Protein AF-A0A5C5V5D3-F1 (afdb_monomer_lite)

Foldseek 3Di:
DPPPDPDPLLVVLVVLLCVQQLVLLCCLLLVCVVPNPDHSVVSLVSLLVSLLVSQCSNVVDNPLSSVLRNQLNNLLNVQSNVVSVVCCVPVVDPDDDPCVSVVSSVVRSVVSVVSSVPDDPVVPPPPD

Secondary structure (DSSP, 8-state):
-------HHHHHHHHHHHHHHHHHHHHHTTSSGGG--S-HHHHHHHHHHHHHHHHHHHH--HHHHHHHHHHHHHHHHHHHHHHHHHHHHHH------THHHHHHHHHHTHHHHHHHHHS-GGGGSTT-

Structure (mmCIF, N/CA/C/O backbone):
data_AF-A0A5C5V5D3-F1
#
_entry.id   AF-A0A5C5V5D3-F1
#
loop_
_atom_site.group_PDB
_atom_site.id
_atom_site.type_symbol
_atom_site.label_atom_id
_atom_site.label_alt_id
_atom_site.label_comp_id
_atom_site.label_asym_id
_atom_site.label_entity_id
_atom_site.label_seq_id
_atom_site.pdbx_PDB_ins_code
_atom_site.Cartn_x
_atom_site.Cartn_y
_atom_site.Cartn_z
_atom_site.occupancy
_atom_site.B_iso_or_equiv
_atom_site.auth_seq_id
_atom_site.auth_comp_id
_atom_site.auth_asym_id
_atom_site.auth_atom_id
_atom_site.pdbx_PDB_model_num
ATOM 1 N N . MET A 1 1 ? 24.678 -21.054 -12.911 1.00 38.56 1 MET A N 1
ATOM 2 C CA . MET A 1 1 ? 25.001 -20.114 -11.819 1.00 38.56 1 MET A CA 1
ATOM 3 C C . MET A 1 1 ? 23.706 -19.443 -11.410 1.00 38.56 1 MET A C 1
ATOM 5 O O . MET A 1 1 ? 23.205 -18.606 -12.149 1.00 38.56 1 MET A O 1
ATOM 9 N N . VAL A 1 2 ? 23.106 -19.919 -10.319 1.00 40.12 2 VAL A N 1
ATOM 10 C CA . VAL A 1 2 ? 21.921 -19.305 -9.713 1.00 40.12 2 VAL A CA 1
ATOM 11 C C . VAL A 1 2 ? 22.362 -17.926 -9.237 1.00 40.12 2 VAL A C 1
ATOM 13 O O . VAL A 1 2 ? 23.299 -17.811 -8.453 1.00 40.12 2 VAL A O 1
ATOM 16 N N . SER A 1 3 ? 21.787 -16.871 -9.807 1.00 41.88 3 SER A N 1
ATOM 17 C CA . SER A 1 3 ? 22.009 -15.525 -9.296 1.00 41.88 3 SER A CA 1
ATOM 18 C C . SER A 1 3 ? 21.228 -15.415 -7.987 1.00 41.88 3 SER A C 1
ATOM 20 O O . SER A 1 3 ? 20.065 -15.030 -7.989 1.00 41.88 3 SER A O 1
ATOM 22 N N . ASP A 1 4 ? 21.876 -15.768 -6.875 1.00 49.34 4 ASP A N 1
ATOM 23 C CA . ASP A 1 4 ? 21.409 -15.571 -5.488 1.00 49.34 4 ASP A CA 1
ATOM 24 C C . ASP A 1 4 ? 21.337 -14.079 -5.088 1.00 49.34 4 ASP A C 1
ATOM 26 O O . ASP A 1 4 ? 21.477 -13.695 -3.927 1.00 49.34 4 ASP A O 1
ATOM 30 N N . GLY A 1 5 ? 21.151 -13.188 -6.056 1.00 45.94 5 GLY A N 1
ATOM 31 C CA . GLY A 1 5 ? 21.226 -11.753 -5.869 1.00 45.94 5 GLY A CA 1
ATOM 32 C C . GLY A 1 5 ? 19.922 -11.106 -6.268 1.00 45.94 5 GLY A C 1
ATOM 33 O O . GLY A 1 5 ? 19.819 -10.583 -7.373 1.00 45.94 5 GLY A O 1
ATOM 34 N N . GLU A 1 6 ? 18.953 -11.072 -5.355 1.00 52.56 6 GLU A N 1
ATOM 35 C CA . GLU A 1 6 ? 17.963 -9.995 -5.372 1.00 52.56 6 GLU A CA 1
ATOM 36 C C . GLU A 1 6 ? 18.724 -8.684 -5.621 1.00 52.56 6 GLU A C 1
ATOM 38 O O . GLU A 1 6 ? 19.627 -8.315 -4.854 1.00 52.56 6 GLU A O 1
ATOM 43 N N . SER A 1 7 ? 18.421 -8.021 -6.737 1.00 68.06 7 SER A N 1
ATOM 44 C CA . SER A 1 7 ? 19.083 -6.776 -7.115 1.00 68.06 7 SER A CA 1
ATOM 45 C C . SER A 1 7 ? 18.937 -5.790 -5.953 1.00 68.06 7 SER A C 1
ATOM 47 O O . SER 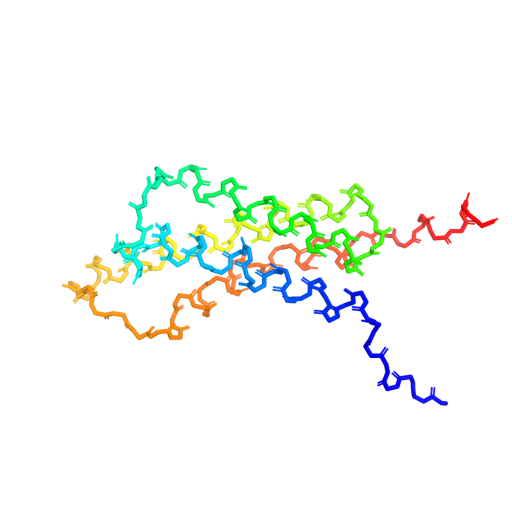A 1 7 ? 17.869 -5.700 -5.345 1.00 68.06 7 SER A O 1
ATOM 49 N N . ARG A 1 8 ? 19.984 -5.018 -5.626 1.00 73.44 8 ARG A N 1
ATOM 50 C CA . ARG A 1 8 ? 19.901 -3.981 -4.574 1.00 73.44 8 ARG A CA 1
ATOM 51 C C . ARG A 1 8 ? 18.682 -3.066 -4.771 1.00 73.44 8 ARG A C 1
ATOM 53 O O . ARG A 1 8 ? 18.094 -2.630 -3.786 1.00 73.44 8 ARG A O 1
ATOM 60 N N . GLY A 1 9 ? 18.271 -2.842 -6.024 1.00 69.56 9 GLY A N 1
ATOM 61 C CA . GLY A 1 9 ? 17.057 -2.102 -6.372 1.00 69.56 9 GLY A CA 1
ATOM 62 C C . GLY A 1 9 ? 15.756 -2.802 -5.961 1.00 69.56 9 GLY A C 1
ATOM 63 O O . GLY A 1 9 ? 14.842 -2.132 -5.498 1.00 69.56 9 GLY A O 1
ATOM 64 N N . GLN A 1 10 ? 15.677 -4.135 -6.034 1.00 74.69 10 GLN A N 1
ATOM 65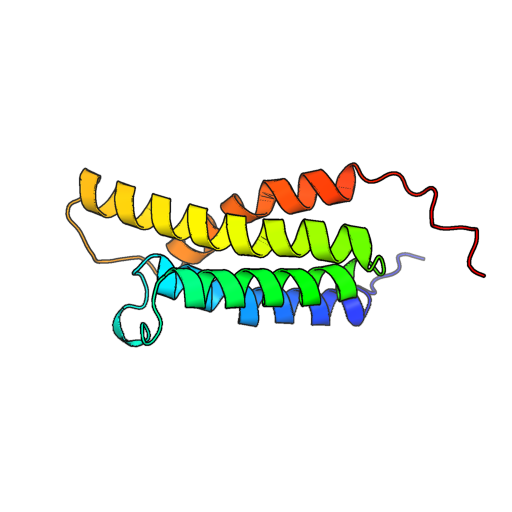 C CA . GLN A 1 10 ? 14.503 -4.898 -5.585 1.00 74.69 10 GLN A CA 1
ATOM 66 C C . GLN A 1 10 ? 14.328 -4.808 -4.068 1.00 74.69 10 GLN A C 1
ATOM 68 O O . GLN A 1 10 ? 13.244 -4.468 -3.598 1.00 74.69 10 GLN A O 1
ATOM 73 N N . LYS A 1 11 ? 15.414 -5.004 -3.307 1.00 79.38 11 LYS A N 1
ATOM 74 C CA . LYS A 1 11 ? 15.396 -4.867 -1.841 1.00 79.38 11 LYS A CA 1
ATOM 75 C C . LYS A 1 11 ? 15.019 -3.451 -1.415 1.00 79.38 11 LYS A C 1
ATOM 77 O O . LYS A 1 11 ? 14.164 -3.266 -0.555 1.00 79.38 11 LYS A O 1
ATOM 82 N N . PHE A 1 12 ? 15.633 -2.447 -2.038 1.00 81.50 12 PHE A N 1
ATOM 83 C CA . PHE A 1 12 ? 15.368 -1.048 -1.714 1.00 81.50 12 PHE A CA 1
ATOM 84 C C . PHE A 1 12 ? 13.939 -0.633 -2.083 1.00 81.50 12 PHE A C 1
ATOM 86 O O . PHE A 1 12 ? 13.248 -0.012 -1.280 1.00 81.50 12 PHE A O 1
ATOM 93 N N . GLY A 1 13 ? 13.457 -1.039 -3.258 1.00 77.81 13 GLY A N 1
ATOM 94 C CA . GLY A 1 13 ? 12.084 -0.794 -3.681 1.00 77.81 13 GLY A CA 1
ATOM 95 C C . GLY A 1 13 ? 11.057 -1.475 -2.773 1.00 77.81 13 GLY A C 1
ATOM 96 O O . GLY A 1 13 ? 10.073 -0.841 -2.394 1.00 77.81 13 GLY A O 1
ATOM 97 N N . ALA A 1 14 ? 11.303 -2.714 -2.340 1.00 79.69 14 ALA A N 1
ATOM 98 C CA . ALA A 1 14 ? 10.439 -3.407 -1.382 1.00 79.69 14 ALA A CA 1
ATOM 99 C C . ALA A 1 14 ? 10.377 -2.679 -0.029 1.00 79.69 14 ALA A C 1
ATOM 101 O O . ALA A 1 14 ? 9.292 -2.485 0.517 1.00 79.69 14 ALA A O 1
ATOM 102 N N . ILE A 1 15 ? 11.518 -2.199 0.478 1.00 85.25 15 ILE A N 1
ATOM 103 C CA . ILE A 1 15 ? 11.572 -1.393 1.707 1.00 85.25 15 ILE A CA 1
ATOM 104 C C . ILE A 1 15 ? 10.746 -0.110 1.551 1.00 85.25 15 ILE A C 1
ATOM 106 O O . ILE A 1 15 ? 9.972 0.229 2.445 1.00 85.25 15 ILE A O 1
ATOM 110 N N . ILE A 1 16 ? 10.855 0.576 0.410 1.00 84.38 16 ILE A N 1
ATOM 111 C CA . ILE A 1 16 ? 10.054 1.775 0.126 1.00 84.38 16 ILE A CA 1
ATOM 112 C C . ILE A 1 16 ? 8.559 1.446 0.119 1.00 84.38 16 ILE A C 1
ATOM 114 O O . ILE A 1 16 ? 7.788 2.189 0.720 1.00 84.38 16 ILE A O 1
ATOM 118 N N . ALA A 1 17 ? 8.139 0.339 -0.503 1.00 83.69 17 ALA A N 1
ATOM 119 C CA . ALA A 1 17 ? 6.735 -0.077 -0.473 1.00 83.69 17 ALA A CA 1
ATOM 120 C C . ALA A 1 17 ? 6.259 -0.303 0.966 1.00 83.69 17 ALA A C 1
ATOM 122 O O . ALA A 1 17 ? 5.215 0.209 1.362 1.00 83.69 17 ALA A O 1
ATOM 123 N N . VAL A 1 18 ? 7.042 -1.013 1.780 1.00 84.56 18 VAL A N 1
ATOM 124 C CA . VAL A 1 18 ? 6.682 -1.264 3.180 1.00 84.56 18 VAL A CA 1
ATOM 125 C C . VAL A 1 18 ? 6.593 0.043 3.968 1.00 84.56 18 VAL A C 1
ATOM 127 O O . VAL A 1 18 ? 5.632 0.234 4.696 1.00 84.56 18 VAL A O 1
ATOM 130 N N . ILE A 1 19 ? 7.532 0.976 3.820 1.00 87.88 19 ILE A N 1
ATOM 131 C CA . ILE A 1 19 ? 7.553 2.201 4.639 1.00 87.88 19 ILE A CA 1
ATOM 132 C C . ILE A 1 19 ? 6.542 3.246 4.154 1.00 87.88 19 ILE A C 1
ATOM 134 O O . ILE A 1 19 ? 5.938 3.937 4.971 1.00 87.88 19 ILE A O 1
ATOM 138 N N . LEU A 1 20 ? 6.356 3.390 2.842 1.00 89.81 20 LEU A N 1
ATOM 139 C CA . LEU A 1 20 ? 5.545 4.470 2.273 1.00 89.81 20 LEU A CA 1
ATOM 140 C C . LEU A 1 20 ? 4.131 4.049 1.884 1.00 89.81 20 LEU A C 1
ATOM 142 O O . LEU A 1 20 ? 3.321 4.922 1.593 1.00 89.81 20 LEU A O 1
ATOM 146 N N . VAL A 1 21 ? 3.812 2.753 1.873 1.00 89.50 21 VAL A N 1
ATOM 147 C CA . VAL A 1 21 ? 2.461 2.280 1.533 1.00 89.50 21 VAL A CA 1
ATOM 148 C C . VAL A 1 21 ? 1.743 1.716 2.745 1.00 89.50 21 VAL A C 1
ATOM 150 O O . VAL A 1 21 ? 0.581 2.048 2.975 1.00 89.50 21 VAL A O 1
ATOM 153 N N . PHE A 1 22 ? 2.424 0.899 3.551 1.00 89.31 22 PHE A N 1
ATOM 154 C CA . PHE A 1 22 ? 1.761 0.216 4.655 1.00 89.31 22 PHE A CA 1
ATOM 155 C C . PHE A 1 22 ? 1.319 1.162 5.791 1.00 89.31 22 PHE A C 1
ATOM 157 O O . PHE A 1 22 ? 0.141 1.110 6.145 1.00 89.31 22 PHE A O 1
ATOM 164 N N . PRO A 1 23 ? 2.161 2.066 6.337 1.00 90.88 23 PRO A N 1
ATOM 165 C CA . PRO A 1 23 ? 1.720 2.988 7.378 1.00 90.88 23 PRO A CA 1
ATOM 166 C C . PRO A 1 23 ? 0.559 3.887 6.932 1.00 90.88 23 PRO A C 1
ATOM 168 O O . PRO A 1 23 ? -0.429 3.941 7.663 1.00 90.88 23 PRO A O 1
ATOM 171 N N . PRO A 1 24 ? 0.573 4.516 5.739 1.00 91.19 24 PRO A N 1
ATOM 172 C CA . PRO A 1 24 ? -0.590 5.268 5.271 1.00 91.19 24 PRO A CA 1
ATOM 173 C C . PRO A 1 24 ? -1.857 4.419 5.124 1.00 91.19 24 PRO A C 1
ATOM 175 O O . PRO A 1 24 ? -2.929 4.882 5.503 1.00 91.19 24 PRO A O 1
ATOM 178 N N . ALA A 1 25 ? -1.757 3.174 4.640 1.00 90.50 25 ALA A N 1
ATOM 179 C CA . ALA A 1 25 ? -2.901 2.263 4.551 1.00 90.50 25 ALA A CA 1
ATOM 180 C C . ALA A 1 25 ? -3.459 1.885 5.932 1.00 90.50 25 ALA A C 1
ATOM 182 O O . ALA A 1 25 ? -4.672 1.912 6.137 1.00 90.50 25 ALA A O 1
ATOM 183 N N . ALA A 1 26 ? -2.588 1.606 6.903 1.00 90.31 26 ALA A N 1
ATOM 184 C CA . ALA A 1 26 ? -2.986 1.312 8.277 1.00 90.31 26 ALA A CA 1
ATOM 185 C C . ALA A 1 26 ? -3.620 2.531 8.975 1.00 90.31 26 ALA A C 1
ATOM 187 O O . ALA A 1 26 ? -4.609 2.390 9.695 1.00 90.31 26 ALA A O 1
ATOM 188 N N . ILE A 1 27 ? -3.091 3.737 8.752 1.00 90.25 27 ILE A N 1
ATOM 189 C CA . ILE A 1 27 ? -3.659 4.969 9.318 1.00 90.25 27 ILE A CA 1
ATOM 190 C C . ILE A 1 27 ? -5.016 5.270 8.673 1.00 90.25 27 ILE A C 1
ATOM 192 O O . ILE A 1 27 ? -6.003 5.453 9.385 1.00 90.25 27 ILE A O 1
ATOM 196 N N . ALA A 1 28 ? -5.092 5.252 7.339 1.00 87.44 28 ALA A N 1
ATOM 197 C CA . ALA A 1 28 ? -6.326 5.500 6.597 1.00 87.44 28 ALA A CA 1
ATOM 198 C C . ALA A 1 28 ? -7.419 4.473 6.919 1.00 87.44 28 ALA A C 1
ATOM 200 O O . ALA A 1 28 ? -8.591 4.834 7.000 1.00 87.44 28 ALA A O 1
ATOM 201 N N . GLY A 1 29 ? -7.039 3.212 7.141 1.00 84.94 29 GLY A N 1
ATOM 202 C CA . GLY A 1 29 ? -7.951 2.142 7.535 1.00 84.94 29 GLY A CA 1
ATOM 203 C C . GLY A 1 29 ? -8.408 2.182 8.997 1.00 84.94 29 GLY A C 1
ATOM 204 O O . GLY A 1 29 ? -9.209 1.342 9.395 1.00 84.94 29 GLY A O 1
ATOM 205 N N . GLY A 1 30 ? -7.926 3.141 9.795 1.00 84.75 30 GLY A N 1
ATOM 206 C CA . GLY A 1 30 ? -8.346 3.322 11.186 1.00 84.75 30 GLY A CA 1
ATOM 207 C C . GLY A 1 30 ? -7.643 2.410 12.197 1.00 84.75 30 GLY A C 1
ATOM 208 O O . GLY A 1 30 ? -8.069 2.348 13.346 1.00 84.75 30 GLY A O 1
ATOM 209 N N . PHE A 1 31 ? -6.559 1.734 11.805 1.00 85.19 31 PHE A N 1
ATOM 210 C CA . PHE A 1 31 ? -5.777 0.849 12.683 1.00 85.19 31 PHE A CA 1
ATOM 211 C C . PHE A 1 31 ? -4.806 1.620 13.581 1.00 85.19 31 PHE A C 1
ATOM 213 O O . PHE A 1 31 ? -4.442 1.147 14.655 1.00 85.19 31 PHE A O 1
ATOM 220 N N . LEU A 1 32 ? -4.378 2.806 13.136 1.00 86.69 32 LEU A N 1
ATOM 221 C CA . LEU A 1 32 ? -3.473 3.704 13.860 1.00 86.69 32 LEU A CA 1
ATOM 222 C C . LEU A 1 32 ? -4.097 5.105 14.003 1.00 86.69 32 LEU A C 1
ATOM 224 O O . LEU A 1 32 ? -3.544 6.082 13.491 1.00 86.69 32 LEU A O 1
ATOM 228 N N . PRO A 1 33 ? -5.259 5.231 14.671 1.00 82.62 33 PRO A N 1
ATOM 229 C CA . PRO A 1 33 ? -6.006 6.488 14.739 1.00 82.62 33 PRO A CA 1
ATOM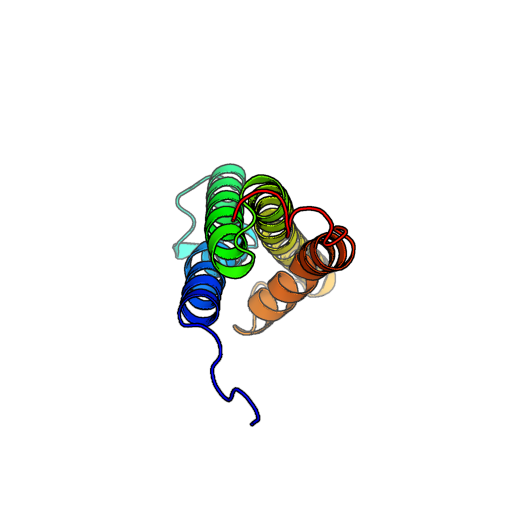 230 C C . PRO A 1 33 ? -5.217 7.617 15.417 1.00 82.62 33 PRO A C 1
ATOM 232 O O . PRO A 1 33 ? -5.363 8.776 15.041 1.00 82.62 33 PRO A O 1
ATOM 235 N N . GLN A 1 34 ? -4.323 7.293 16.354 1.00 86.94 34 GLN A N 1
ATOM 236 C CA . GLN A 1 34 ? -3.458 8.260 17.037 1.00 86.94 34 GLN A CA 1
ATOM 237 C C . GLN A 1 34 ? -2.434 8.946 16.115 1.00 86.94 34 GLN A C 1
ATOM 239 O O . GLN A 1 34 ? -1.901 9.991 16.473 1.00 86.94 34 GLN A O 1
ATOM 244 N N . LEU A 1 35 ? -2.152 8.370 14.941 1.00 87.88 35 LEU A N 1
ATOM 245 C CA . LEU A 1 35 ? -1.249 8.943 13.936 1.00 87.88 35 LEU A CA 1
ATOM 246 C C . LEU A 1 35 ? -2.009 9.655 12.805 1.00 87.88 35 LEU A C 1
ATOM 248 O O . LEU A 1 35 ? -1.389 10.160 11.869 1.00 87.88 35 LEU A O 1
ATOM 252 N N . ASN A 1 36 ? -3.344 9.696 12.864 1.00 90.12 36 ASN A N 1
ATOM 253 C CA . ASN A 1 36 ? -4.178 10.222 11.791 1.00 90.12 36 ASN A CA 1
ATOM 254 C C . ASN A 1 36 ? -4.253 11.759 11.808 1.00 90.12 36 ASN A C 1
ATOM 256 O O . ASN A 1 36 ? -5.206 12.349 12.308 1.00 90.12 36 ASN A O 1
ATOM 260 N N . VAL A 1 37 ? -3.227 12.403 11.249 1.00 92.88 37 VAL A N 1
ATOM 261 C CA . VAL A 1 37 ? -3.110 13.872 11.156 1.00 92.88 37 VAL A CA 1
ATOM 262 C C . VAL A 1 37 ? -3.567 14.457 9.813 1.00 92.88 37 VAL A C 1
ATOM 264 O O . VAL A 1 37 ? -3.664 15.674 9.674 1.00 92.88 37 VAL A O 1
ATOM 267 N N . LEU A 1 38 ? -3.841 13.614 8.815 1.00 92.00 38 LEU A N 1
ATOM 268 C CA . LEU A 1 38 ? -4.279 14.017 7.476 1.00 92.00 38 LEU A CA 1
ATOM 269 C C . LEU A 1 38 ? -5.676 13.458 7.174 1.00 92.00 38 LEU A C 1
ATOM 271 O O . LEU A 1 38 ? -6.039 12.404 7.692 1.00 92.00 38 LEU A O 1
ATOM 275 N N . PRO A 1 39 ? -6.463 14.104 6.295 1.00 92.00 39 PRO A N 1
ATOM 276 C CA . PRO A 1 39 ? -7.678 13.486 5.776 1.00 92.00 39 PRO A CA 1
ATOM 277 C C . PRO A 1 39 ? -7.343 12.200 5.006 1.00 92.00 39 PRO A C 1
ATOM 279 O O . PRO A 1 39 ? -6.232 12.046 4.495 1.00 92.00 39 PRO A O 1
ATOM 282 N N . PHE A 1 40 ? -8.328 11.310 4.849 1.00 90.38 40 PHE A N 1
ATOM 283 C CA . PHE A 1 40 ? -8.195 10.040 4.115 1.00 90.38 40 PHE A CA 1
ATOM 284 C C . PHE A 1 40 ? -7.457 10.195 2.772 1.00 90.38 40 PHE A C 1
ATOM 286 O O . PHE A 1 40 ? -6.510 9.466 2.484 1.00 90.38 40 PHE A O 1
ATOM 293 N N . TRP A 1 41 ? -7.837 11.208 1.987 1.00 93.31 41 TRP A N 1
ATOM 294 C CA . TRP A 1 41 ? -7.232 11.510 0.687 1.00 93.31 41 TRP A CA 1
ATOM 295 C C . TRP A 1 41 ? -5.739 11.860 0.762 1.00 93.31 41 TRP A C 1
ATOM 297 O O . TRP A 1 41 ? -4.999 11.567 -0.173 1.00 93.31 41 TRP A O 1
ATOM 307 N N . GLY A 1 42 ? -5.279 12.445 1.872 1.00 92.75 42 GLY A N 1
ATOM 308 C CA . GLY A 1 42 ? -3.865 12.742 2.100 1.00 92.75 42 GLY A CA 1
ATOM 309 C C . GLY A 1 42 ? -3.040 11.469 2.284 1.00 92.75 42 GLY A C 1
ATOM 310 O O . GLY A 1 42 ? -2.021 11.293 1.618 1.00 92.75 42 GLY A O 1
ATOM 311 N N . TRP A 1 43 ? -3.514 10.537 3.114 1.00 94.12 43 TRP A N 1
ATOM 312 C CA . TRP A 1 43 ? -2.866 9.231 3.285 1.00 94.12 43 TRP A CA 1
ATOM 313 C C . TRP A 1 43 ? -2.897 8.395 2.010 1.00 94.12 43 TRP A C 1
ATOM 315 O O . TRP A 1 43 ? -1.901 7.758 1.669 1.00 94.12 43 TRP A O 1
ATOM 325 N N . LEU A 1 44 ? -4.007 8.455 1.272 1.00 94.12 44 LEU A N 1
ATOM 326 C CA . LEU A 1 44 ? -4.121 7.808 -0.027 1.00 94.12 44 LEU A CA 1
ATOM 327 C C . LEU A 1 44 ? -3.067 8.329 -1.013 1.00 94.12 44 LEU A C 1
ATOM 329 O O . LEU A 1 44 ? -2.369 7.534 -1.640 1.00 94.12 44 LEU A O 1
ATOM 333 N N . ALA A 1 45 ? -2.908 9.651 -1.117 1.00 94.94 45 ALA A N 1
ATOM 334 C CA . ALA A 1 45 ? -1.909 10.254 -1.994 1.00 94.94 45 ALA A CA 1
ATOM 335 C C . ALA A 1 45 ? -0.481 9.824 -1.619 1.00 94.94 45 ALA A C 1
ATOM 337 O O . ALA A 1 45 ? 0.296 9.454 -2.501 1.00 94.94 45 ALA A O 1
ATOM 338 N N . ILE A 1 46 ? -0.147 9.801 -0.323 1.00 94.25 46 ILE A N 1
ATOM 339 C CA . ILE A 1 46 ? 1.167 9.341 0.159 1.00 94.25 46 ILE A CA 1
ATOM 340 C C . ILE A 1 46 ? 1.406 7.880 -0.239 1.00 94.25 46 ILE A C 1
ATOM 342 O O . ILE A 1 46 ? 2.457 7.572 -0.802 1.00 94.25 46 ILE A O 1
ATOM 346 N N . ALA A 1 47 ? 0.424 7.000 -0.021 1.00 94.75 47 ALA A N 1
ATOM 347 C CA . ALA A 1 47 ? 0.516 5.592 -0.402 1.00 94.75 47 ALA A CA 1
ATOM 348 C C . ALA A 1 47 ? 0.724 5.413 -1.912 1.00 94.75 47 ALA A C 1
ATOM 350 O O . ALA A 1 47 ? 1.562 4.622 -2.340 1.00 94.75 47 ALA A O 1
ATOM 351 N N . MET A 1 48 ? -0.020 6.158 -2.733 1.00 95.31 48 MET A N 1
ATOM 352 C CA . MET A 1 48 ? 0.076 6.103 -4.195 1.00 95.31 48 MET A CA 1
ATOM 353 C C . MET A 1 48 ? 1.441 6.583 -4.704 1.00 95.31 48 MET A C 1
ATOM 355 O O . MET A 1 48 ? 2.034 5.945 -5.580 1.00 95.31 48 MET A O 1
ATOM 359 N N . ILE A 1 49 ? 1.979 7.665 -4.135 1.00 94.31 49 ILE A N 1
ATOM 360 C CA . ILE A 1 49 ? 3.321 8.167 -4.466 1.00 94.31 49 ILE A CA 1
ATOM 361 C C . ILE A 1 49 ? 4.385 7.158 -4.023 1.00 94.31 49 ILE A C 1
ATOM 363 O O . ILE A 1 49 ? 5.265 6.806 -4.808 1.00 94.31 49 ILE A O 1
ATOM 367 N N . GLY A 1 50 ? 4.280 6.645 -2.795 1.00 93.25 50 GLY A N 1
ATOM 368 C CA . GLY A 1 50 ? 5.193 5.644 -2.249 1.00 93.25 50 GLY A CA 1
ATOM 369 C C . GLY A 1 50 ? 5.231 4.362 -3.077 1.00 93.25 50 GLY A C 1
ATOM 370 O O . GLY A 1 50 ? 6.309 3.873 -3.424 1.00 93.25 50 GLY A O 1
ATOM 371 N N . GLY A 1 51 ? 4.056 3.865 -3.465 1.00 92.25 51 GLY A N 1
ATOM 372 C CA . GLY A 1 51 ? 3.916 2.726 -4.364 1.00 92.25 51 GLY A CA 1
ATOM 373 C C . GLY A 1 51 ? 4.535 3.004 -5.733 1.00 92.25 51 GLY A C 1
ATOM 374 O O . GLY A 1 51 ? 5.293 2.178 -6.234 1.00 92.25 51 GLY A O 1
ATOM 375 N N . SER A 1 52 ? 4.296 4.186 -6.312 1.00 93.31 52 SER A N 1
ATOM 376 C CA . SER A 1 52 ? 4.892 4.605 -7.594 1.00 93.31 52 SER A CA 1
ATOM 377 C C . SER A 1 52 ? 6.414 4.596 -7.554 1.00 93.31 52 SER A C 1
ATOM 379 O O . SER A 1 52 ? 7.046 3.982 -8.410 1.00 93.31 52 SER A O 1
ATOM 381 N N . ILE A 1 53 ? 7.012 5.229 -6.542 1.00 91.81 53 ILE A N 1
ATOM 382 C CA . ILE A 1 53 ? 8.470 5.289 -6.387 1.00 91.81 53 ILE A CA 1
ATOM 383 C C . ILE A 1 53 ? 9.044 3.878 -6.229 1.00 91.81 53 ILE A C 1
ATOM 385 O O . ILE A 1 53 ? 9.993 3.519 -6.926 1.00 91.81 53 ILE A O 1
ATOM 389 N N . SER A 1 54 ? 8.447 3.066 -5.352 1.00 88.50 54 SER A N 1
ATOM 390 C CA . SER A 1 54 ? 8.864 1.681 -5.129 1.00 88.50 54 SER A CA 1
ATOM 391 C C . SER A 1 54 ? 8.873 0.882 -6.433 1.00 88.50 54 SER A C 1
ATOM 393 O O . SER A 1 54 ? 9.903 0.327 -6.821 1.00 88.50 54 SER A O 1
ATOM 395 N N . VAL A 1 55 ? 7.750 0.859 -7.148 1.00 88.19 55 VAL A N 1
ATOM 396 C CA . VAL A 1 55 ? 7.598 -0.007 -8.316 1.00 88.19 55 VAL A CA 1
ATOM 397 C C . VAL A 1 55 ? 8.425 0.487 -9.501 1.00 88.19 55 VAL A C 1
ATOM 399 O O . VAL A 1 55 ? 8.963 -0.338 -10.240 1.00 88.19 55 VAL A O 1
ATOM 402 N N . VAL A 1 56 ? 8.612 1.798 -9.673 1.00 89.00 56 VAL A N 1
ATOM 403 C CA . VAL A 1 56 ? 9.541 2.336 -10.684 1.00 89.00 56 VAL A CA 1
ATOM 404 C C . VAL A 1 56 ? 10.969 1.855 -10.422 1.00 89.00 56 VAL A C 1
ATOM 406 O O . VAL A 1 56 ? 11.635 1.409 -11.357 1.00 89.00 56 VAL A O 1
ATOM 409 N N . ILE A 1 57 ? 11.421 1.867 -9.164 1.00 85.81 57 ILE A N 1
ATOM 410 C CA . ILE A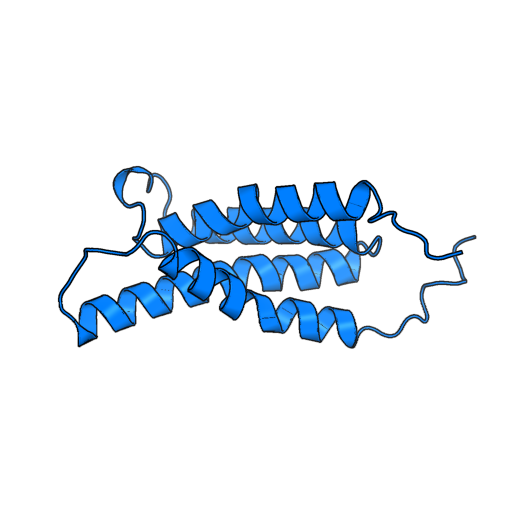 1 57 ? 12.757 1.379 -8.784 1.00 85.81 57 ILE A CA 1
ATOM 411 C C . ILE A 1 57 ? 12.888 -0.131 -9.027 1.00 85.81 57 ILE A C 1
ATOM 413 O O . ILE A 1 57 ? 13.914 -0.582 -9.536 1.00 85.81 57 ILE A O 1
ATOM 417 N N . VAL A 1 58 ? 11.860 -0.917 -8.686 1.00 83.19 58 VAL A N 1
ATOM 418 C CA . VAL A 1 58 ? 11.881 -2.384 -8.847 1.00 83.19 58 VAL A CA 1
ATOM 419 C C . VAL A 1 58 ? 11.826 -2.799 -10.318 1.00 83.19 58 VAL A C 1
ATOM 421 O O . VAL A 1 58 ? 12.554 -3.700 -10.732 1.00 83.19 58 VAL A O 1
ATOM 424 N N . SER A 1 59 ? 10.942 -2.178 -11.100 1.00 80.00 59 SER A N 1
ATOM 425 C CA . SER A 1 59 ? 10.667 -2.578 -12.487 1.00 80.00 59 SER A CA 1
ATOM 426 C C . SER A 1 59 ? 11.635 -1.968 -13.501 1.00 80.00 59 SER A C 1
ATOM 428 O O . SER A 1 59 ? 11.830 -2.541 -14.571 1.00 80.00 59 SER A O 1
ATOM 430 N N . GLY A 1 60 ? 12.228 -0.809 -13.194 1.00 79.06 60 GLY A N 1
ATOM 431 C CA . GLY A 1 60 ? 13.040 -0.044 -14.141 1.00 79.06 60 GLY A CA 1
ATOM 432 C C . GLY A 1 60 ? 12.236 0.564 -15.298 1.00 79.06 60 GLY A C 1
ATOM 433 O O . GLY A 1 60 ? 12.833 1.040 -16.261 1.00 79.06 60 GLY A O 1
ATOM 434 N N . TRP A 1 61 ? 10.899 0.544 -15.236 1.00 81.94 61 TRP A N 1
ATOM 435 C CA . TRP A 1 61 ? 10.006 1.064 -16.275 1.00 81.94 61 TRP A CA 1
ATOM 436 C C . TRP A 1 61 ? 9.231 2.263 -15.731 1.00 81.94 61 TRP A C 1
ATOM 438 O O . TRP A 1 61 ? 8.252 2.054 -15.021 1.00 81.94 61 TRP A O 1
ATOM 448 N N . PRO A 1 62 ? 9.609 3.514 -16.053 1.00 85.19 62 PRO A N 1
ATOM 449 C CA . PRO A 1 62 ? 8.989 4.688 -15.443 1.00 85.19 62 PRO A CA 1
ATOM 450 C C . PRO A 1 62 ? 7.467 4.720 -15.620 1.00 85.19 62 PRO A C 1
ATOM 452 O O . PRO A 1 62 ? 6.743 4.788 -14.639 1.00 85.19 62 PRO A O 1
ATOM 455 N N . LEU A 1 63 ? 6.961 4.570 -16.849 1.00 88.31 63 LEU A N 1
ATOM 456 C CA . LEU A 1 63 ? 5.523 4.682 -17.115 1.00 88.31 63 LEU A CA 1
ATOM 457 C C . LEU A 1 63 ? 4.712 3.541 -16.478 1.00 88.31 63 LEU A C 1
ATOM 459 O O . LEU A 1 63 ? 3.789 3.782 -15.701 1.00 88.31 63 LEU A O 1
ATOM 463 N N . HIS A 1 64 ? 5.057 2.289 -16.788 1.00 89.06 64 HIS A N 1
ATOM 464 C CA . HIS A 1 64 ? 4.328 1.134 -16.256 1.00 89.06 64 HIS A CA 1
ATOM 465 C C . HIS A 1 64 ? 4.545 0.961 -14.754 1.00 89.06 64 HIS A C 1
ATOM 467 O O . HIS A 1 64 ? 3.612 0.588 -14.050 1.00 89.06 64 HIS A O 1
ATOM 473 N N . GLY A 1 65 ? 5.738 1.283 -14.258 1.00 87.88 65 GLY A N 1
ATOM 474 C CA . GLY A 1 65 ? 6.056 1.258 -12.842 1.00 87.88 65 GLY A CA 1
ATOM 475 C C . GLY A 1 65 ? 5.282 2.311 -12.059 1.00 87.88 65 GLY A C 1
ATOM 476 O O . GLY A 1 65 ? 4.768 1.994 -10.991 1.00 87.88 65 GLY A O 1
ATOM 477 N N . THR A 1 66 ? 5.103 3.520 -12.602 1.00 92.56 66 THR A N 1
ATOM 478 C CA . THR A 1 66 ? 4.228 4.526 -11.989 1.00 92.56 66 THR A CA 1
ATOM 479 C C . THR A 1 66 ? 2.785 4.038 -11.960 1.00 92.56 66 THR A C 1
ATOM 481 O O . THR A 1 66 ? 2.189 4.031 -10.892 1.00 92.56 66 THR A O 1
ATOM 484 N N . ILE A 1 67 ? 2.224 3.565 -13.079 1.00 93.38 67 ILE A N 1
ATOM 485 C CA . ILE A 1 67 ? 0.826 3.089 -13.118 1.00 93.38 67 ILE A CA 1
ATOM 486 C C . ILE A 1 67 ? 0.604 1.953 -12.112 1.00 93.38 67 ILE A C 1
ATOM 488 O O . ILE A 1 67 ? -0.310 2.014 -11.291 1.00 93.38 67 ILE A O 1
ATOM 492 N N . ALA A 1 68 ? 1.475 0.947 -12.138 1.00 92.31 68 ALA A N 1
ATOM 493 C CA . ALA A 1 68 ? 1.429 -0.168 -11.208 1.00 92.31 68 ALA A CA 1
ATOM 494 C C . ALA A 1 68 ? 1.571 0.297 -9.756 1.00 92.31 68 ALA A C 1
ATOM 496 O O . ALA A 1 68 ? 0.790 -0.088 -8.896 1.00 92.31 68 ALA A O 1
ATOM 497 N N . GLY A 1 69 ? 2.522 1.181 -9.473 1.00 92.38 69 GLY A N 1
ATOM 498 C CA . GLY A 1 69 ? 2.734 1.685 -8.126 1.00 92.38 69 GLY A CA 1
ATOM 499 C C . GLY A 1 69 ? 1.596 2.565 -7.599 1.00 92.38 69 GLY A C 1
ATOM 500 O O . GLY A 1 69 ? 1.266 2.473 -6.416 1.00 92.38 69 GLY A O 1
ATOM 501 N N . LEU A 1 70 ? 0.924 3.337 -8.459 1.00 95.19 70 LEU A N 1
ATOM 502 C CA . LEU A 1 70 ? -0.323 4.024 -8.106 1.00 95.19 70 LEU A CA 1
ATOM 503 C C . LEU A 1 70 ? -1.406 3.008 -7.722 1.00 95.19 70 LEU A C 1
ATOM 505 O O . LEU A 1 70 ? -2.053 3.173 -6.689 1.00 95.19 70 LEU A O 1
ATOM 509 N N . MET A 1 71 ? -1.570 1.937 -8.508 1.00 95.25 71 MET A N 1
ATOM 510 C CA . MET A 1 71 ? -2.508 0.849 -8.197 1.00 95.25 71 MET A CA 1
ATOM 511 C C . MET A 1 71 ? -2.141 0.129 -6.896 1.00 95.25 71 MET A C 1
ATOM 513 O O . MET A 1 71 ? -3.031 -0.235 -6.134 1.00 95.25 71 MET A O 1
ATOM 517 N N . LEU A 1 72 ? -0.846 -0.051 -6.626 1.00 94.38 72 LEU A N 1
ATOM 518 C CA . LEU A 1 72 ? -0.331 -0.680 -5.412 1.00 94.38 72 LEU A CA 1
ATOM 519 C C . LEU A 1 72 ? -0.736 0.136 -4.181 1.00 94.38 72 LEU A C 1
ATOM 521 O O . LEU A 1 72 ? -1.336 -0.408 -3.254 1.00 94.38 72 LEU A O 1
ATOM 525 N N . GLY A 1 73 ? -0.455 1.441 -4.192 1.00 92.50 73 GLY A N 1
ATOM 526 C CA . GLY A 1 73 ? -0.814 2.340 -3.096 1.00 92.50 73 GLY A CA 1
ATOM 527 C C . GLY A 1 73 ? -2.324 2.471 -2.898 1.00 92.50 73 GLY A C 1
ATOM 528 O O . GLY A 1 73 ? -2.814 2.352 -1.775 1.00 92.50 73 GLY A O 1
ATOM 529 N N . LEU A 1 74 ? -3.066 2.655 -3.993 1.00 95.75 74 LEU A N 1
ATOM 530 C CA . LEU A 1 74 ? -4.526 2.753 -3.979 1.00 95.75 74 LEU A CA 1
ATOM 531 C C . LEU A 1 74 ? -5.172 1.477 -3.433 1.00 95.75 74 LEU A C 1
ATOM 533 O O . LEU A 1 74 ? -6.006 1.535 -2.531 1.00 95.75 74 LEU A O 1
ATOM 537 N N . GLY A 1 75 ? -4.769 0.326 -3.967 1.00 94.81 75 GLY A N 1
ATOM 538 C CA . GLY A 1 75 ? -5.306 -0.969 -3.582 1.00 94.81 75 GLY A CA 1
ATOM 539 C C . GLY A 1 75 ? -5.042 -1.290 -2.115 1.00 94.81 75 GLY A C 1
ATOM 540 O O . GLY A 1 75 ? -5.962 -1.706 -1.413 1.00 94.81 75 GLY A O 1
ATOM 541 N N . ALA A 1 76 ? -3.829 -1.019 -1.623 1.00 93.81 76 ALA A N 1
ATOM 542 C CA . ALA A 1 76 ? -3.477 -1.222 -0.220 1.00 93.81 76 ALA A CA 1
ATOM 543 C C . ALA A 1 76 ? -4.373 -0.418 0.735 1.00 93.81 76 ALA A C 1
ATOM 545 O O . ALA A 1 76 ? -4.932 -0.974 1.682 1.00 93.81 76 ALA A O 1
ATOM 546 N N . VAL A 1 77 ? -4.548 0.879 0.463 1.00 93.88 77 VAL A N 1
ATOM 547 C CA . VAL A 1 77 ? -5.364 1.776 1.296 1.00 93.88 77 VAL A CA 1
ATOM 548 C C . VAL A 1 77 ? -6.836 1.378 1.258 1.00 93.88 77 VAL A C 1
ATOM 550 O O . VAL A 1 77 ? -7.462 1.262 2.311 1.00 93.88 77 VAL A O 1
ATOM 553 N N . LEU A 1 78 ? -7.394 1.142 0.067 1.00 94.12 78 LEU A N 1
ATOM 554 C CA . LEU A 1 78 ? -8.804 0.776 -0.072 1.00 94.12 78 LEU A CA 1
ATOM 555 C C . LEU A 1 78 ? -9.113 -0.571 0.582 1.00 94.12 78 LEU A C 1
ATOM 557 O O . LEU A 1 78 ? -10.148 -0.701 1.232 1.00 94.12 78 LEU A O 1
ATOM 561 N N . ALA A 1 79 ? -8.222 -1.555 0.456 1.00 93.56 79 ALA A N 1
ATOM 562 C CA . ALA A 1 79 ? -8.412 -2.859 1.079 1.00 93.56 79 ALA A CA 1
ATOM 563 C C . ALA A 1 79 ? -8.341 -2.778 2.609 1.00 93.56 79 ALA A C 1
ATOM 565 O O . ALA A 1 79 ? -9.209 -3.334 3.284 1.00 93.56 79 ALA A O 1
ATOM 566 N N . ALA A 1 80 ? -7.366 -2.048 3.164 1.00 91.56 80 ALA A N 1
ATOM 567 C CA . ALA A 1 80 ? -7.282 -1.817 4.605 1.00 91.56 80 ALA A CA 1
ATOM 568 C C . ALA A 1 80 ? -8.519 -1.071 5.132 1.00 91.56 80 ALA A C 1
ATOM 570 O O . ALA A 1 80 ? -9.106 -1.479 6.133 1.00 91.56 80 ALA A O 1
ATOM 571 N N . TYR A 1 81 ? -8.961 -0.026 4.427 1.00 90.69 81 TYR A N 1
ATOM 572 C CA . TYR A 1 81 ? -10.156 0.738 4.781 1.00 90.69 81 TYR A CA 1
ATOM 573 C C . TYR A 1 81 ? -11.429 -0.108 4.748 1.00 90.69 81 TYR A C 1
ATOM 575 O O . TYR A 1 81 ? -12.195 -0.118 5.712 1.00 90.69 81 TYR A O 1
ATOM 583 N N . PHE A 1 82 ? -11.634 -0.867 3.672 1.00 90.56 82 PHE A N 1
ATOM 584 C CA . PHE A 1 82 ? -12.792 -1.742 3.538 1.00 90.56 82 PHE A CA 1
ATOM 585 C C . PHE A 1 82 ? -12.795 -2.843 4.603 1.00 90.56 82 PHE A C 1
ATOM 587 O O . PHE A 1 82 ? -13.833 -3.104 5.206 1.00 90.56 82 PHE A O 1
ATOM 594 N N . TYR A 1 83 ? -11.638 -3.447 4.891 1.00 89.44 83 TYR A N 1
ATOM 595 C CA . TYR A 1 83 ? -11.513 -4.438 5.959 1.00 89.44 83 TYR A CA 1
ATOM 596 C C . TYR A 1 83 ? -11.857 -3.846 7.334 1.00 89.44 83 TYR A C 1
ATOM 598 O O . TYR A 1 83 ? -12.651 -4.437 8.069 1.00 89.44 83 TYR A O 1
ATOM 606 N N . GLY A 1 84 ? -11.327 -2.661 7.657 1.00 86.38 84 GLY A N 1
ATOM 607 C CA . GLY A 1 84 ? -11.655 -1.944 8.891 1.00 86.38 84 GLY A CA 1
ATOM 608 C C . GLY A 1 84 ? -13.155 -1.661 9.010 1.00 86.38 84 GLY A C 1
ATOM 609 O O . GLY A 1 84 ? -13.759 -1.954 10.041 1.00 86.38 84 GLY A O 1
ATOM 610 N N . TYR A 1 85 ? -13.775 -1.182 7.929 1.00 86.88 85 TYR A N 1
ATOM 611 C CA . TYR A 1 85 ? -15.214 -0.923 7.870 1.00 86.88 85 TYR A CA 1
ATOM 612 C C . TYR A 1 85 ? -16.045 -2.194 8.094 1.00 86.88 85 TYR A C 1
ATOM 614 O O . TYR A 1 85 ? -16.858 -2.242 9.015 1.00 86.88 85 TYR A O 1
ATOM 622 N N . VAL A 1 86 ? -15.796 -3.251 7.311 1.00 87.50 86 VAL A N 1
ATOM 623 C CA . VAL A 1 86 ? -16.512 -4.534 7.422 1.00 87.50 86 VAL A CA 1
ATOM 624 C C . VAL A 1 86 ? -16.370 -5.116 8.823 1.00 87.50 86 VAL A C 1
ATOM 626 O O . VAL A 1 86 ? -17.343 -5.606 9.394 1.00 87.50 86 VAL A O 1
ATOM 629 N N . ARG A 1 87 ? -15.175 -5.038 9.411 1.00 83.69 87 ARG A N 1
ATOM 630 C CA . ARG A 1 87 ? -14.937 -5.547 10.757 1.00 83.69 87 ARG A CA 1
ATOM 631 C C . ARG A 1 87 ? -15.714 -4.779 11.818 1.00 83.69 87 ARG A C 1
ATOM 633 O O . ARG A 1 87 ? -16.324 -5.411 12.678 1.00 83.69 87 ARG A O 1
ATOM 640 N N . LEU A 1 88 ? -15.708 -3.451 11.755 1.00 84.88 88 LEU A N 1
ATOM 641 C CA . LEU A 1 88 ? -16.488 -2.623 12.673 1.00 84.88 88 LEU A CA 1
ATOM 642 C C . LEU A 1 88 ? -17.982 -2.941 12.562 1.00 84.88 88 LEU A C 1
ATOM 644 O O . LEU A 1 88 ? -18.654 -3.064 13.582 1.00 84.88 88 LEU A O 1
ATOM 648 N N . THR A 1 89 ? -18.487 -3.146 11.344 1.00 86.75 89 THR A N 1
ATOM 649 C CA . THR A 1 89 ? -19.892 -3.499 11.113 1.00 86.75 89 THR A CA 1
ATOM 650 C C . THR A 1 89 ? -20.248 -4.906 11.602 1.00 86.75 89 THR A C 1
ATOM 652 O O . THR A 1 89 ? -21.317 -5.087 12.177 1.00 86.75 89 THR A O 1
ATOM 655 N N . LEU A 1 90 ? -19.384 -5.905 11.388 1.00 88.06 90 LEU A N 1
ATOM 656 C CA . LEU A 1 90 ? -19.690 -7.307 11.705 1.00 88.06 90 LEU A CA 1
ATOM 657 C C . LEU A 1 90 ? -19.370 -7.703 13.149 1.00 88.06 90 LEU A C 1
ATOM 659 O O . LEU A 1 90 ? -20.094 -8.502 13.736 1.00 88.06 90 LEU A O 1
ATOM 663 N N . LEU A 1 91 ? -18.267 -7.199 13.705 1.00 86.44 91 LEU A N 1
ATOM 664 C CA . LEU A 1 91 ? -17.748 -7.621 15.010 1.00 86.44 91 LEU A CA 1
ATOM 665 C C . LEU A 1 91 ? -17.919 -6.556 16.097 1.00 86.44 91 LEU A C 1
ATOM 667 O O . LEU A 1 91 ? -17.658 -6.852 17.261 1.00 86.44 91 LEU A O 1
ATOM 671 N N . GLY A 1 92 ? -18.307 -5.324 15.743 1.00 79.62 92 GLY A N 1
ATOM 672 C CA . GLY A 1 92 ? -18.505 -4.226 16.699 1.00 79.62 92 GLY A CA 1
ATOM 673 C C . GLY A 1 92 ? -17.252 -3.850 17.502 1.00 79.62 92 GLY A C 1
ATOM 674 O O . GLY A 1 92 ? -17.349 -3.140 18.497 1.00 79.62 92 GLY A O 1
ATOM 675 N N . SER A 1 93 ? -16.080 -4.347 17.099 1.00 73.44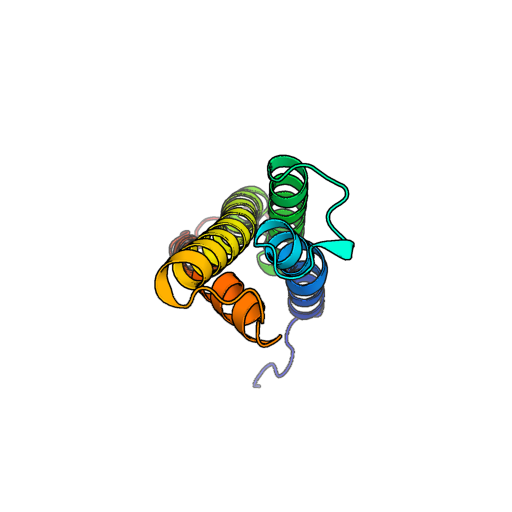 93 SER A N 1
ATOM 676 C CA . SER A 1 93 ? -14.825 -4.212 17.832 1.00 73.44 93 SER A CA 1
ATOM 677 C C . SER A 1 93 ? -13.839 -3.355 17.055 1.00 73.44 93 SER A C 1
ATOM 679 O O . SER A 1 93 ? -13.597 -3.586 15.870 1.00 73.44 93 SER A O 1
ATOM 681 N N . SER A 1 94 ? -13.237 -2.401 17.760 1.00 69.50 94 SER A N 1
ATOM 682 C CA . SER A 1 94 ? -12.131 -1.566 17.287 1.00 69.50 94 SER A CA 1
ATOM 683 C C . SER A 1 94 ? -10.756 -2.117 17.685 1.00 69.50 94 SER A C 1
ATOM 685 O O . SER A 1 94 ? -9.748 -1.437 17.501 1.00 69.50 94 SER A O 1
ATOM 687 N N . TYR A 1 95 ? -10.693 -3.318 18.271 1.00 74.00 95 TYR A N 1
ATOM 688 C CA . TYR A 1 95 ? -9.430 -3.974 18.603 1.00 74.00 95 TYR A CA 1
ATOM 689 C C . TYR A 1 95 ? -8.932 -4.776 17.408 1.00 74.00 95 TYR A C 1
ATOM 691 O O . TYR A 1 95 ? -9.500 -5.815 17.066 1.00 74.00 95 TYR A O 1
ATOM 699 N N . PHE A 1 96 ? -7.847 -4.296 16.805 1.00 71.44 96 PHE A N 1
ATOM 700 C CA . PHE A 1 96 ? -7.222 -4.929 15.653 1.00 71.44 96 PHE A CA 1
ATOM 701 C C . PHE A 1 96 ? -5.967 -5.701 16.041 1.00 71.44 96 PHE A C 1
ATOM 703 O O . PHE A 1 96 ? -5.135 -5.210 16.805 1.00 71.44 96 PHE A O 1
ATOM 710 N N . PHE A 1 97 ? -5.799 -6.902 15.484 1.00 77.56 97 PHE A N 1
ATOM 711 C CA . PHE A 1 97 ? -4.509 -7.575 15.542 1.00 77.56 97 PHE A CA 1
ATOM 712 C C . PHE A 1 97 ? -3.564 -6.906 14.541 1.00 77.56 97 PHE A C 1
ATOM 714 O O . PHE A 1 97 ? -3.926 -6.691 13.387 1.00 77.56 97 PHE A O 1
ATOM 721 N N . PHE A 1 98 ? -2.341 -6.589 14.969 1.00 71.06 98 PHE A N 1
ATOM 722 C CA . PHE A 1 98 ? -1.396 -5.777 14.192 1.00 71.06 98 PHE A CA 1
ATOM 723 C C . PHE A 1 98 ? -1.121 -6.310 12.772 1.00 71.06 98 PHE A C 1
ATOM 725 O O . PHE A 1 98 ? -0.884 -5.526 11.856 1.00 71.06 98 PHE A O 1
ATOM 732 N N . ALA A 1 99 ? -1.186 -7.630 12.559 1.00 82.62 99 ALA A N 1
ATOM 733 C CA . ALA A 1 99 ? -0.936 -8.224 11.244 1.00 82.62 99 ALA A CA 1
ATOM 734 C C . ALA A 1 99 ? -2.113 -8.100 10.262 1.00 82.62 99 ALA A C 1
ATOM 736 O O . ALA A 1 99 ? -1.919 -8.212 9.055 1.00 82.62 99 ALA A O 1
ATOM 737 N N . GLU A 1 100 ? -3.335 -7.872 10.731 1.00 82.69 100 GLU A N 1
ATOM 738 C CA . GLU A 1 100 ? -4.505 -7.798 9.854 1.00 82.69 100 GLU A CA 1
ATOM 739 C C . GLU A 1 100 ? -4.475 -6.641 8.844 1.00 82.69 100 GLU A C 1
ATOM 741 O O . GLU A 1 100 ? -4.705 -6.914 7.664 1.00 82.69 100 GLU A O 1
ATOM 746 N N . PRO A 1 101 ? -4.160 -5.377 9.215 1.00 81.31 101 PRO A N 1
ATOM 747 C CA . PRO A 1 101 ? -4.035 -4.314 8.222 1.00 81.31 101 PRO A CA 1
ATOM 748 C C . PRO A 1 101 ? -2.938 -4.616 7.208 1.00 81.31 101 PRO A C 1
ATOM 750 O O . PRO A 1 101 ? -3.035 -4.192 6.057 1.00 81.31 101 PRO A O 1
ATOM 753 N N . PHE A 1 102 ? -1.899 -5.353 7.617 1.00 86.75 102 PHE A N 1
ATOM 754 C CA . PHE A 1 102 ? -0.813 -5.749 6.727 1.00 86.75 102 PHE A CA 1
ATOM 755 C C . PHE A 1 102 ? -1.313 -6.743 5.688 1.00 86.75 102 PHE A C 1
ATOM 757 O O . PHE A 1 102 ? -1.138 -6.513 4.493 1.00 86.75 102 PHE A O 1
ATOM 764 N N . VAL A 1 103 ? -2.023 -7.785 6.121 1.00 88.44 103 VAL A N 1
ATOM 765 C CA . VAL A 1 103 ? -2.630 -8.767 5.215 1.00 88.44 103 VAL A CA 1
ATOM 766 C C . VAL A 1 103 ? -3.641 -8.099 4.281 1.00 88.44 103 VAL A C 1
ATOM 768 O O . VAL A 1 103 ? -3.566 -8.305 3.072 1.00 88.44 103 VAL A O 1
ATOM 771 N N . ALA A 1 104 ? -4.534 -7.254 4.806 1.00 88.56 104 ALA A N 1
ATOM 772 C CA . ALA A 1 104 ? -5.510 -6.529 3.994 1.00 88.56 104 ALA A CA 1
ATOM 773 C C . ALA A 1 104 ? -4.823 -5.654 2.932 1.00 88.56 104 ALA A C 1
ATOM 775 O O . ALA A 1 104 ? -5.182 -5.708 1.756 1.00 88.56 104 ALA A O 1
ATOM 776 N N . SER A 1 105 ? -3.780 -4.917 3.325 1.00 88.25 105 SER A N 1
ATOM 777 C CA . SER A 1 105 ? -2.998 -4.088 2.406 1.00 88.25 105 SER A CA 1
ATOM 778 C C . SER A 1 105 ? -2.328 -4.927 1.317 1.00 88.25 105 SER A C 1
ATOM 780 O O . SER A 1 105 ? -2.442 -4.590 0.143 1.00 88.25 105 SER A O 1
ATOM 782 N N . VAL A 1 106 ? -1.681 -6.042 1.676 1.00 89.56 106 VAL A N 1
ATOM 783 C CA . VAL A 1 106 ? -1.020 -6.949 0.718 1.00 89.56 106 VAL A CA 1
ATOM 784 C C . VAL A 1 106 ? -2.021 -7.531 -0.283 1.00 89.56 106 VAL A C 1
ATOM 786 O O . VAL A 1 106 ? -1.739 -7.562 -1.480 1.00 89.56 106 VAL A O 1
ATOM 789 N N . VAL A 1 107 ? -3.211 -7.934 0.173 1.00 92.19 107 VAL A N 1
ATOM 790 C CA . VAL A 1 107 ? -4.287 -8.411 -0.713 1.00 92.19 107 VAL A CA 1
ATOM 791 C C . VAL A 1 107 ? -4.733 -7.305 -1.672 1.00 92.19 107 VAL A C 1
ATOM 793 O O . VAL A 1 107 ? -4.882 -7.544 -2.870 1.00 92.19 107 VAL A O 1
ATOM 796 N N . GLY A 1 108 ? -4.870 -6.075 -1.174 1.00 91.25 108 GLY A N 1
ATOM 797 C CA . GLY A 1 108 ? -5.194 -4.907 -1.989 1.00 91.25 108 GLY A CA 1
ATOM 798 C C . GLY A 1 108 ? -4.175 -4.608 -3.091 1.00 91.25 108 GLY A C 1
ATOM 799 O O . GLY A 1 108 ? -4.540 -4.058 -4.126 1.00 91.25 108 GLY A O 1
ATOM 800 N N . MET A 1 109 ? -2.913 -5.005 -2.918 1.00 91.69 109 MET A N 1
ATOM 801 C CA . MET A 1 109 ? -1.847 -4.779 -3.902 1.00 91.69 109 MET A CA 1
ATOM 802 C C . MET A 1 109 ? -1.870 -5.768 -5.081 1.00 91.69 109 MET A C 1
ATOM 804 O O . MET A 1 109 ? -1.207 -5.517 -6.089 1.00 91.69 109 MET A O 1
ATOM 808 N N . ILE A 1 110 ? -2.625 -6.872 -5.004 1.00 91.81 110 ILE A N 1
ATOM 809 C CA . ILE A 1 110 ? -2.651 -7.936 -6.030 1.00 91.81 110 ILE A CA 1
ATOM 810 C C . ILE A 1 110 ? -2.884 -7.406 -7.462 1.00 91.81 110 ILE A C 1
ATOM 812 O O . ILE A 1 110 ? -2.119 -7.788 -8.354 1.00 91.81 110 ILE A O 1
ATOM 816 N N . PRO A 1 111 ? -3.850 -6.499 -7.725 1.00 91.69 111 PRO A N 1
ATOM 817 C CA . PRO A 1 1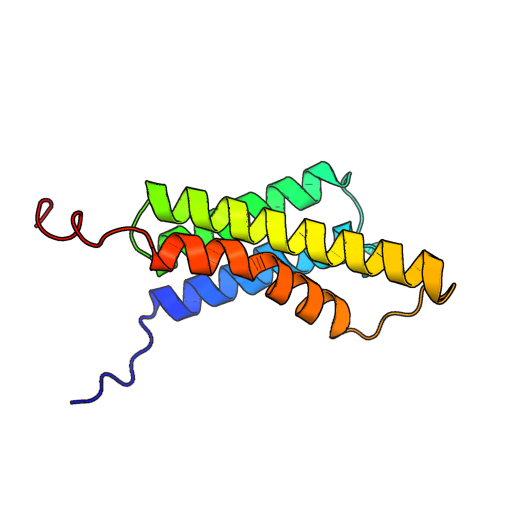11 ? -4.086 -5.978 -9.072 1.00 91.69 111 PRO A CA 1
ATOM 818 C C . PRO A 1 111 ? -2.865 -5.287 -9.695 1.00 91.69 111 PRO A C 1
ATOM 820 O O . PRO A 1 111 ? -2.670 -5.379 -10.905 1.00 91.69 111 PRO A O 1
ATOM 823 N N . SER A 1 112 ? -2.015 -4.640 -8.887 1.00 89.69 112 SER A N 1
ATOM 824 C CA . SER A 1 112 ? -0.769 -4.024 -9.366 1.00 89.69 112 SER A CA 1
ATOM 825 C C . SER A 1 112 ? 0.204 -5.073 -9.907 1.00 89.69 112 SER A C 1
ATOM 827 O O . SER A 1 112 ? 0.775 -4.904 -10.987 1.00 89.69 112 SER A O 1
ATOM 829 N N . PHE A 1 113 ? 0.375 -6.183 -9.185 1.00 87.88 113 PHE A N 1
ATOM 830 C CA . PHE A 1 113 ? 1.261 -7.266 -9.615 1.00 87.88 113 PHE A CA 1
ATOM 831 C C . PHE A 1 113 ? 0.740 -7.957 -10.875 1.00 87.88 113 PHE A C 1
ATOM 833 O O . PHE A 1 113 ? 1.523 -8.239 -11.782 1.00 87.88 113 PHE A O 1
ATOM 840 N N . ILE A 1 114 ? -0.578 -8.165 -10.966 1.00 90.31 114 ILE A N 1
ATOM 841 C CA . ILE A 1 114 ? -1.218 -8.704 -12.173 1.00 90.31 114 ILE A CA 1
ATOM 842 C C . ILE A 1 114 ? -0.975 -7.768 -13.358 1.00 90.31 114 ILE A C 1
ATOM 844 O O . ILE A 1 114 ? -0.571 -8.234 -14.421 1.00 90.31 114 ILE A O 1
ATOM 848 N N . TYR A 1 115 ? -1.176 -6.459 -13.188 1.00 90.31 115 TYR A N 1
ATOM 849 C CA . TYR A 1 115 ? -0.916 -5.488 -14.248 1.00 90.31 115 TYR A CA 1
ATOM 850 C C . TYR A 1 115 ? 0.536 -5.573 -14.737 1.00 90.31 115 TYR A C 1
ATOM 852 O O . TYR A 1 115 ? 0.752 -5.800 -15.925 1.00 90.31 115 TYR A O 1
ATOM 860 N N . LEU A 1 116 ? 1.525 -5.498 -13.836 1.00 85.56 116 LEU A N 1
ATOM 861 C CA . LEU A 1 116 ? 2.947 -5.594 -14.201 1.00 85.56 116 LEU A CA 1
ATOM 862 C C . LEU A 1 116 ? 3.300 -6.897 -14.920 1.00 85.56 116 LEU A C 1
ATOM 864 O O . LEU A 1 116 ? 4.072 -6.867 -15.876 1.00 85.56 116 LEU A O 1
ATOM 868 N N . ALA A 1 117 ? 2.739 -8.026 -14.481 1.00 85.56 117 ALA A N 1
ATOM 869 C CA . ALA A 1 117 ? 2.988 -9.328 -15.095 1.00 85.56 117 ALA A CA 1
ATOM 870 C C . ALA A 1 117 ? 2.466 -9.415 -16.541 1.00 85.56 117 ALA A C 1
ATOM 872 O O . ALA A 1 117 ? 3.003 -10.181 -17.338 1.00 85.56 117 ALA A O 1
ATOM 873 N N . ASN A 1 118 ? 1.444 -8.624 -16.883 1.00 86.25 118 ASN A N 1
ATOM 874 C CA . ASN A 1 118 ? 0.828 -8.600 -18.210 1.00 86.25 118 ASN A CA 1
ATOM 875 C C . ASN A 1 118 ? 1.385 -7.503 -19.133 1.00 86.25 118 ASN A C 1
ATOM 877 O O . ASN A 1 118 ? 1.012 -7.458 -20.305 1.00 86.25 118 ASN A O 1
ATOM 881 N N . VAL A 1 119 ? 2.277 -6.625 -18.655 1.00 82.50 119 VAL A N 1
ATOM 882 C CA . VAL A 1 119 ? 2.921 -5.626 -19.519 1.00 82.50 119 VAL A CA 1
ATOM 883 C C . VAL A 1 119 ? 3.956 -6.326 -20.420 1.00 82.50 119 VAL A C 1
ATOM 885 O O . VAL A 1 119 ? 4.937 -6.882 -19.915 1.00 82.50 119 VAL A O 1
ATOM 888 N N . PRO A 1 120 ? 3.781 -6.314 -21.758 1.00 66.19 120 PRO A N 1
ATOM 889 C CA . PRO A 1 120 ? 4.666 -7.031 -22.669 1.00 66.19 120 PRO A CA 1
ATOM 890 C C . PRO A 1 120 ? 6.089 -6.450 -22.657 1.00 66.19 120 PRO A C 1
ATOM 892 O O . PRO A 1 120 ? 6.302 -5.254 -22.831 1.00 66.19 120 PRO A O 1
ATOM 895 N N . TYR A 1 121 ? 7.083 -7.336 -22.553 1.00 54.34 121 TYR A N 1
ATOM 896 C CA . TYR A 1 121 ? 8.532 -7.069 -22.487 1.00 54.34 121 TYR A CA 1
ATOM 897 C C . TYR A 1 121 ? 9.150 -6.300 -23.682 1.00 54.34 121 TYR A C 1
ATOM 899 O O . TYR A 1 121 ? 10.369 -6.115 -23.720 1.00 54.34 121 TYR A O 1
ATOM 907 N N . LYS A 1 122 ? 8.361 -5.866 -24.674 1.00 47.56 122 LYS A N 1
ATOM 908 C CA . LYS A 1 122 ? 8.855 -5.314 -25.950 1.00 47.56 122 LYS A CA 1
ATOM 909 C C . LYS A 1 122 ? 9.608 -3.980 -25.833 1.00 47.56 122 LYS A C 1
ATOM 911 O O . LYS A 1 122 ? 10.285 -3.613 -26.779 1.00 47.56 122 LYS A O 1
ATOM 916 N N . ALA A 1 123 ? 9.593 -3.309 -24.683 1.00 49.75 123 ALA A N 1
ATOM 917 C CA . ALA A 1 123 ? 10.392 -2.101 -24.442 1.00 49.75 123 ALA A CA 1
ATOM 918 C C . ALA A 1 123 ? 11.863 -2.381 -24.043 1.00 49.75 123 ALA A C 1
ATOM 920 O O . ALA A 1 123 ? 12.579 -1.468 -23.648 1.00 49.75 123 ALA A O 1
ATOM 921 N N . ARG A 1 124 ? 12.326 -3.642 -24.079 1.00 51.41 124 ARG A N 1
ATOM 922 C CA . ARG A 1 124 ? 13.629 -4.050 -23.517 1.00 51.41 124 ARG A CA 1
ATOM 923 C C . ARG A 1 124 ? 14.837 -3.878 -24.460 1.00 51.41 124 ARG A C 1
ATOM 925 O O . ARG A 1 124 ? 15.958 -4.061 -23.994 1.00 51.41 124 ARG A O 1
ATOM 932 N N . ILE A 1 125 ? 14.645 -3.561 -25.746 1.00 47.28 125 ILE A N 1
ATOM 933 C CA . ILE A 1 125 ? 15.725 -3.631 -26.757 1.00 47.28 125 ILE A CA 1
ATOM 934 C C . ILE A 1 125 ? 16.090 -2.273 -27.392 1.00 47.28 125 ILE A C 1
ATOM 936 O O . ILE A 1 125 ? 17.235 -2.111 -27.787 1.00 47.28 125 ILE A O 1
ATOM 940 N N . ASP A 1 126 ? 15.217 -1.262 -27.397 1.00 45.19 126 ASP A N 1
ATOM 941 C CA . ASP A 1 126 ? 15.467 -0.026 -28.174 1.00 45.19 126 ASP A CA 1
ATOM 942 C C . ASP A 1 126 ? 16.222 1.099 -27.437 1.00 45.19 126 ASP A C 1
ATOM 944 O O . ASP A 1 126 ? 16.312 2.216 -27.939 1.00 45.19 126 ASP A O 1
ATOM 948 N N . THR A 1 127 ? 16.781 0.850 -26.249 1.00 48.19 127 THR A N 1
ATOM 949 C CA . THR A 1 127 ? 17.529 1.885 -25.500 1.00 48.19 127 THR A CA 1
ATOM 950 C C . THR A 1 127 ? 18.896 1.426 -24.990 1.00 48.19 127 THR A C 1
ATOM 952 O O . THR A 1 127 ? 19.361 1.937 -23.969 1.00 48.19 127 THR A O 1
ATOM 955 N N . ARG A 1 128 ? 19.535 0.450 -25.644 1.00 43.22 128 ARG A N 1
ATOM 956 C CA . ARG A 1 128 ? 20.963 0.162 -25.431 1.00 43.22 128 ARG A CA 1
ATOM 957 C C . ARG A 1 128 ? 21.785 0.574 -26.634 1.00 43.22 128 ARG A C 1
ATOM 959 O O . ARG A 1 128 ? 21.373 0.213 -27.754 1.00 43.22 128 ARG A O 1
#

Organism: NCBI:txid2527970

Sequence (128 aa):
MVSDGESRGQKFGAIIAVILVFPPAAIAGGFLPQLNVLPFWGWLAIAMIGGSISVVIVSGWPLHGTIAGLMLGLGAVLAAYFYGYVRLTLLGSSYFFFAEPFVASVVGMIPSFIYLANVPYKARIDTR

pLDDT: mean 82.73, std 14.13, range [38.56, 95.75]

Radius of gyration: 16.2 Å; chains: 1; bounding box: 45×34×47 Å